Protein AF-A0A0F9CEH2-F1 (afdb_monomer)

Secondary structure (DSSP, 8-state):
-HHHHHTT-TT--S-HHHHHHHHHHHHHHHHHHHHHHHHHHHHHHHHH--S-TT-HHHHHHHHHHHSSHHHHHHHHHHTT-GGG-TT-SS-SSGGGS-HHHHHHHHHHHHHHHHHHHHHHH-HHHHHHHGGGG-

Radius of gyration: 18.02 Å; Cα contacts (8 Å, |Δi|>4): 128; chains: 1; bounding box: 49×32×48 Å

pLDDT: mean 85.01, std 12.92, range [51.97, 98.31]

Foldseek 3Di:
DVCVVQVPPPPRPDDPVVVVVLVCVLVVLQVLLVLLLVLLLVLLLVLPDDPDPVPPVVSVVSSCVLLPLQLLLVLLVVVVVLVVLSCNDVDPPCVPPDPVRSSVSSSSSSSSVSSVCCVPPNNVSSSVCSVSRD

Solvent-accessible surface area (backbone atoms only — not comparable to full-atom values): 7609 Å² total; per-residue (Å²): 109,70,57,77,70,41,72,80,44,96,77,56,91,68,55,76,67,55,44,52,52,60,65,43,46,44,60,53,41,52,53,27,15,55,50,8,47,59,50,48,57,50,38,46,47,62,72,70,57,65,97,58,91,84,38,65,73,59,49,53,55,52,42,54,53,46,74,26,43,73,43,28,26,51,51,18,59,77,68,58,46,66,87,68,52,71,73,70,51,94,56,88,56,67,88,78,55,54,70,69,56,55,36,46,50,25,20,41,54,45,22,19,52,48,19,48,41,34,75,77,61,30,65,73,54,44,48,73,50,52,76,80,61,110

Structure (mmCIF, N/CA/C/O backbone):
data_AF-A0A0F9CEH2-F1
#
_entry.id   AF-A0A0F9CEH2-F1
#
loop_
_atom_site.group_PDB
_atom_site.id
_atom_site.type_symbol
_atom_site.label_atom_id
_atom_site.label_alt_id
_atom_site.label_comp_id
_atom_site.label_asym_id
_atom_site.label_entity_id
_atom_site.label_seq_id
_atom_site.pdbx_PDB_ins_code
_atom_site.Cartn_x
_atom_site.Cartn_y
_atom_site.Cartn_z
_atom_site.occupancy
_atom_site.B_iso_or_equiv
_atom_site.auth_seq_id
_atom_site.auth_comp_id
_atom_site.auth_asym_id
_atom_site.auth_atom_id
_atom_site.pdbx_PDB_model_num
ATOM 1 N N . ASP A 1 1 ? 15.141 4.863 -23.557 1.00 63.69 1 ASP A N 1
ATOM 2 C CA . ASP A 1 1 ? 14.465 3.715 -24.178 1.00 63.69 1 ASP A CA 1
ATOM 3 C C . ASP A 1 1 ? 15.403 2.517 -24.123 1.00 63.69 1 ASP A C 1
ATOM 5 O O . ASP A 1 1 ? 16.513 2.608 -24.647 1.00 63.69 1 ASP A O 1
ATOM 9 N N . MET A 1 2 ? 15.011 1.475 -23.384 1.00 61.78 2 MET A N 1
ATOM 10 C CA . MET A 1 2 ? 15.854 0.308 -23.092 1.00 61.78 2 MET A CA 1
ATOM 11 C C . MET A 1 2 ? 16.265 -0.426 -24.369 1.00 61.78 2 MET A C 1
ATOM 13 O O . MET A 1 2 ? 17.420 -0.835 -24.474 1.00 61.78 2 MET A O 1
ATOM 17 N N . GLU A 1 3 ? 15.388 -0.483 -25.376 1.00 63.62 3 GLU A N 1
ATOM 18 C CA . GLU A 1 3 ? 15.707 -1.096 -26.666 1.00 63.62 3 GLU A CA 1
ATOM 19 C C . GLU A 1 3 ? 16.931 -0.416 -27.299 1.00 63.62 3 GLU A C 1
ATOM 21 O O . GLU A 1 3 ? 17.914 -1.075 -27.621 1.00 63.62 3 GLU A O 1
ATOM 26 N N . LYS A 1 4 ? 16.947 0.921 -27.376 1.00 67.12 4 LYS A N 1
ATOM 27 C CA . LYS A 1 4 ? 18.081 1.685 -27.932 1.00 67.12 4 LYS A CA 1
ATOM 28 C C . LYS A 1 4 ? 19.373 1.529 -27.127 1.00 67.12 4 LYS A C 1
ATOM 30 O O . LYS A 1 4 ? 20.454 1.625 -27.703 1.00 67.12 4 LYS A O 1
ATOM 35 N N . HIS A 1 5 ? 19.271 1.330 -25.812 1.00 66.31 5 HIS A N 1
ATOM 36 C CA . HIS A 1 5 ? 20.429 1.218 -24.924 1.00 66.31 5 HIS A CA 1
ATOM 37 C C . HIS A 1 5 ? 21.126 -0.146 -25.042 1.00 66.31 5 HIS A C 1
ATOM 39 O O . HIS A 1 5 ? 22.355 -0.215 -25.007 1.00 66.31 5 HIS A O 1
ATOM 45 N N . PHE A 1 6 ? 20.356 -1.222 -25.219 1.00 67.19 6 PHE A N 1
ATOM 46 C CA . PHE A 1 6 ? 20.886 -2.584 -25.221 1.00 67.19 6 PHE A CA 1
ATOM 47 C C . PHE A 1 6 ? 21.001 -3.225 -26.615 1.00 67.19 6 PHE A C 1
ATOM 49 O O . PHE A 1 6 ? 21.783 -4.164 -26.761 1.00 67.19 6 PHE A O 1
ATOM 56 N N . ASN A 1 7 ? 20.335 -2.697 -27.657 1.00 67.56 7 ASN A N 1
ATOM 57 C CA . ASN A 1 7 ? 20.371 -3.279 -29.014 1.00 67.56 7 ASN A CA 1
ATOM 58 C C . ASN A 1 7 ? 21.784 -3.434 -29.595 1.00 67.56 7 ASN A C 1
ATOM 60 O O . ASN A 1 7 ? 22.028 -4.305 -30.423 1.00 67.56 7 ASN A O 1
ATOM 64 N N . PHE A 1 8 ? 22.720 -2.578 -29.180 1.00 66.69 8 PHE A N 1
ATOM 65 C CA . PHE A 1 8 ? 24.089 -2.567 -29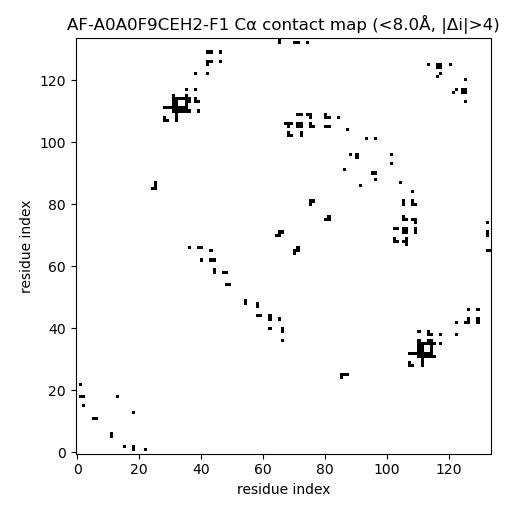.699 1.00 66.69 8 PHE A CA 1
ATOM 66 C C . PHE A 1 8 ? 25.077 -3.366 -28.839 1.00 66.69 8 PHE A C 1
ATOM 68 O O . PHE A 1 8 ? 26.264 -3.430 -29.167 1.00 66.69 8 PHE A O 1
ATOM 75 N N . GLN A 1 9 ? 24.626 -3.977 -27.738 1.00 72.94 9 GLN A N 1
ATOM 76 C CA . GLN A 1 9 ? 25.498 -4.783 -26.890 1.00 72.94 9 GLN A CA 1
ATOM 77 C C . GLN A 1 9 ? 25.645 -6.197 -27.453 1.00 72.94 9 GLN A C 1
ATOM 79 O O . GLN A 1 9 ? 24.673 -6.905 -27.697 1.00 72.94 9 GLN A O 1
ATOM 84 N N . LYS A 1 10 ? 26.897 -6.637 -27.610 1.00 70.12 10 LYS A N 1
ATOM 85 C CA . LYS A 1 10 ? 27.248 -7.949 -28.181 1.00 70.12 10 LYS A CA 1
ATOM 86 C C . LYS A 1 10 ? 26.699 -9.141 -27.374 1.00 70.12 10 LYS A C 1
ATOM 88 O O . LYS A 1 10 ? 26.556 -10.222 -27.930 1.00 70.12 10 LYS A O 1
ATOM 93 N N . ASN A 1 11 ? 26.372 -8.918 -26.098 1.00 74.25 11 ASN A N 1
ATOM 94 C CA . ASN A 1 11 ? 25.796 -9.894 -25.169 1.00 74.25 11 ASN A CA 1
ATOM 95 C C . ASN A 1 11 ? 24.371 -9.499 -24.748 1.00 74.25 11 ASN A C 1
ATOM 97 O O . ASN A 1 11 ? 24.026 -9.627 -23.577 1.00 74.25 11 ASN A O 1
ATOM 101 N N . ASN A 1 12 ? 23.574 -8.953 -25.670 1.00 74.69 12 ASN A N 1
ATOM 102 C CA . ASN A 1 12 ? 22.185 -8.615 -25.390 1.00 74.69 12 ASN A CA 1
ATOM 103 C C . ASN A 1 12 ? 21.411 -9.879 -24.932 1.00 74.69 12 ASN A C 1
ATOM 105 O O . ASN A 1 12 ? 21.297 -10.821 -25.721 1.00 74.69 12 ASN A O 1
ATOM 109 N N . PRO A 1 13 ? 20.900 -9.920 -23.683 1.00 75.88 13 PRO A N 1
ATOM 110 C CA . PRO A 1 13 ? 20.207 -11.090 -23.156 1.00 75.88 13 PRO A CA 1
ATOM 111 C C . PRO A 1 13 ? 18.727 -11.168 -23.564 1.00 75.88 13 PRO A C 1
ATOM 113 O O . PRO A 1 13 ? 18.110 -12.196 -23.305 1.00 75.88 13 PRO A O 1
ATOM 116 N N . PHE A 1 14 ? 18.163 -10.125 -24.186 1.00 75.12 14 PHE A N 1
ATOM 117 C CA . PHE A 1 14 ? 16.729 -10.006 -24.451 1.00 75.12 14 PHE A CA 1
ATOM 118 C C . PHE A 1 14 ? 16.399 -9.848 -25.941 1.00 75.12 14 PHE A C 1
ATOM 120 O O . PHE A 1 14 ? 17.128 -9.237 -26.728 1.00 75.12 14 PHE A O 1
ATOM 127 N N . LYS A 1 15 ? 15.238 -10.369 -26.331 1.00 80.94 15 LYS A N 1
ATOM 128 C CA . LYS A 1 15 ? 14.599 -10.146 -27.632 1.00 80.94 15 LYS A CA 1
ATOM 129 C C . LYS A 1 15 ? 13.853 -8.809 -27.643 1.00 80.94 15 LYS A C 1
ATOM 131 O O . LYS A 1 15 ? 13.459 -8.289 -26.606 1.00 80.94 15 LYS A O 1
ATOM 136 N N . VAL A 1 16 ? 13.583 -8.280 -28.839 1.00 75.19 16 VAL A N 1
ATOM 137 C CA . VAL A 1 16 ? 12.849 -7.011 -29.035 1.00 75.19 16 VAL A CA 1
ATOM 138 C C . VAL A 1 16 ? 11.494 -6.993 -28.312 1.00 75.19 16 VAL A C 1
ATOM 140 O O . VAL A 1 16 ? 11.136 -5.982 -27.716 1.00 75.19 16 VAL A O 1
ATOM 143 N N . ASP A 1 17 ? 10.748 -8.098 -28.318 1.00 75.00 17 ASP A N 1
ATOM 144 C CA . ASP A 1 17 ? 9.443 -8.144 -27.644 1.00 75.00 17 ASP A CA 1
ATOM 145 C C . ASP A 1 17 ? 9.563 -8.212 -26.112 1.00 75.00 17 ASP A C 1
ATOM 147 O O . ASP A 1 17 ? 8.742 -7.616 -25.420 1.00 75.00 17 ASP A O 1
ATOM 151 N N . GLU A 1 18 ? 10.631 -8.813 -25.578 1.00 74.56 18 GLU A N 1
ATOM 152 C CA . GLU A 1 18 ? 10.921 -8.824 -24.133 1.00 74.56 18 GLU A CA 1
ATOM 153 C C . GLU A 1 18 ? 11.272 -7.409 -23.630 1.00 74.56 18 GLU A C 1
ATOM 155 O O . GLU A 1 18 ? 10.936 -7.043 -22.506 1.00 74.56 18 GLU A O 1
ATOM 160 N N . TYR A 1 19 ? 11.862 -6.553 -24.478 1.00 70.56 19 TYR A N 1
ATOM 161 C CA . TYR A 1 19 ? 12.044 -5.131 -24.158 1.00 70.56 19 TYR A CA 1
ATOM 162 C C . TYR A 1 19 ? 10.734 -4.361 -24.073 1.00 70.56 19 TYR A C 1
ATOM 164 O O . TYR A 1 19 ? 10.610 -3.487 -23.218 1.00 70.56 19 TYR A O 1
ATOM 172 N N . LYS A 1 20 ? 9.771 -4.654 -24.954 1.00 69.94 20 LYS A N 1
ATOM 173 C CA . LYS A 1 20 ? 8.443 -4.028 -24.896 1.00 69.94 20 LYS A CA 1
ATOM 174 C C . LYS A 1 20 ? 7.707 -4.453 -23.635 1.00 69.94 20 LYS A C 1
ATOM 176 O O . LYS A 1 20 ? 7.122 -3.604 -22.975 1.00 69.94 20 LYS A O 1
ATOM 181 N N . GLU A 1 21 ? 7.785 -5.733 -23.286 1.00 69.31 21 GLU A N 1
ATOM 182 C CA . GLU A 1 21 ? 7.198 -6.270 -22.060 1.00 69.31 21 GLU A CA 1
ATOM 183 C C . GLU A 1 21 ? 7.803 -5.597 -20.819 1.00 69.31 21 GLU A C 1
ATOM 185 O O . GLU A 1 21 ? 7.074 -5.044 -19.996 1.00 69.31 21 GLU A O 1
ATOM 190 N N . LEU A 1 22 ? 9.135 -5.509 -20.747 1.00 68.62 22 LEU A N 1
ATOM 191 C CA . LEU A 1 22 ? 9.833 -4.814 -19.665 1.00 68.62 22 LEU A CA 1
ATOM 192 C C . LEU A 1 22 ? 9.551 -3.302 -19.652 1.00 68.62 22 LEU A C 1
ATOM 194 O O . LEU A 1 22 ? 9.505 -2.692 -18.593 1.00 68.62 22 LEU A O 1
ATOM 198 N 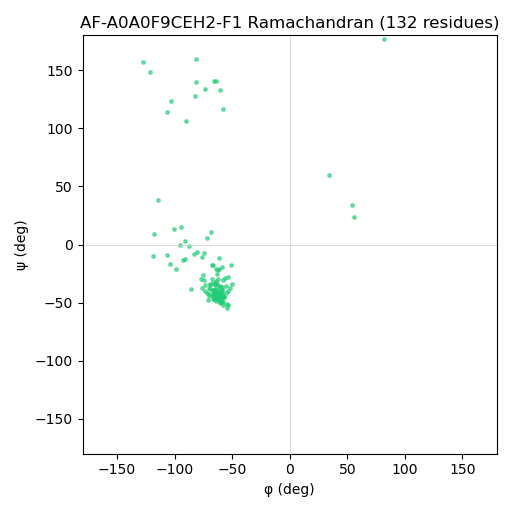N . ALA A 1 23 ? 9.352 -2.671 -20.809 1.00 67.19 23 ALA A N 1
ATOM 199 C CA . ALA A 1 23 ? 8.943 -1.269 -20.873 1.00 67.19 23 ALA A CA 1
ATOM 200 C C . ALA A 1 23 ? 7.500 -1.069 -20.378 1.00 67.19 23 ALA A C 1
ATOM 202 O O . ALA A 1 23 ? 7.208 -0.055 -19.751 1.00 67.19 23 ALA A O 1
ATOM 203 N N . SER A 1 24 ? 6.618 -2.045 -20.613 1.00 68.88 24 SER A N 1
ATOM 204 C CA . SER A 1 24 ? 5.225 -2.036 -20.150 1.00 68.88 24 SER A CA 1
ATOM 205 C C . SER A 1 24 ? 5.047 -2.459 -18.688 1.00 68.88 24 SER A C 1
ATOM 207 O O . SER A 1 24 ? 3.948 -2.352 -18.147 1.00 68.88 24 SER A O 1
ATOM 209 N N . SER A 1 25 ? 6.107 -2.911 -18.005 1.00 72.31 25 SER A N 1
ATOM 210 C CA . SER A 1 25 ? 6.014 -3.325 -16.598 1.00 72.31 25 SER A CA 1
ATOM 211 C C . SER A 1 25 ? 5.631 -2.170 -15.668 1.00 72.31 25 SER A C 1
ATOM 213 O O . SER A 1 25 ? 5.050 -2.402 -14.611 1.00 72.31 25 SER A O 1
ATOM 215 N N . GLY A 1 26 ? 5.933 -0.926 -16.063 1.00 74.19 26 GLY A N 1
ATOM 216 C CA . GLY A 1 26 ? 5.448 0.275 -15.381 1.00 74.19 26 GLY A CA 1
ATOM 217 C C . GLY A 1 26 ? 3.920 0.347 -15.378 1.00 74.19 26 GLY A C 1
ATOM 218 O O . GLY A 1 26 ? 3.327 0.454 -14.306 1.00 74.19 26 GLY A O 1
ATOM 219 N N . ASP A 1 27 ? 3.299 0.171 -16.547 1.00 78.94 27 ASP A N 1
ATOM 220 C CA . ASP A 1 27 ? 1.840 0.183 -16.711 1.00 78.94 27 ASP A CA 1
ATOM 221 C C . ASP A 1 27 ? 1.178 -0.964 -15.928 1.00 78.94 27 ASP A C 1
ATOM 223 O O . ASP A 1 27 ? 0.149 -0.777 -15.279 1.00 78.94 27 ASP A O 1
ATOM 227 N N . ALA A 1 28 ? 1.785 -2.156 -15.934 1.00 81.69 28 ALA A N 1
ATOM 228 C CA . ALA A 1 28 ? 1.296 -3.290 -15.149 1.00 81.69 28 ALA A CA 1
ATOM 229 C C . ALA A 1 28 ? 1.330 -3.000 -13.638 1.00 81.69 28 ALA A C 1
ATOM 231 O O . ALA A 1 28 ? 0.375 -3.309 -12.924 1.00 81.69 28 ALA A O 1
ATOM 232 N N . ALA A 1 29 ? 2.402 -2.369 -13.153 1.00 83.69 29 ALA A N 1
ATOM 233 C CA . ALA A 1 29 ? 2.509 -1.961 -11.759 1.00 83.69 29 ALA A CA 1
ATOM 234 C C . ALA A 1 29 ? 1.492 -0.864 -11.388 1.00 83.69 29 ALA A C 1
ATOM 236 O O . ALA A 1 29 ? 0.972 -0.900 -10.278 1.00 83.69 29 ALA A O 1
ATOM 237 N N . ASP A 1 30 ? 1.128 0.039 -12.306 1.00 89.81 30 ASP A N 1
ATOM 238 C CA . ASP A 1 30 ? 0.047 1.013 -12.076 1.00 89.81 30 ASP A CA 1
ATOM 239 C C . ASP A 1 30 ? -1.324 0.336 -11.950 1.00 89.81 30 ASP A C 1
ATOM 241 O O . ASP A 1 30 ? -2.120 0.697 -11.084 1.00 89.81 30 ASP A O 1
ATOM 245 N N . VAL A 1 31 ? -1.600 -0.683 -12.770 1.00 92.81 31 VAL A N 1
ATOM 246 C CA . VAL A 1 31 ? -2.838 -1.472 -12.657 1.00 92.81 31 VAL A CA 1
ATOM 247 C C . VAL A 1 31 ? -2.883 -2.233 -11.332 1.00 92.81 31 VAL A C 1
ATOM 249 O O . VAL A 1 31 ? -3.910 -2.224 -10.652 1.00 92.81 31 VAL A O 1
ATOM 252 N N . LEU A 1 32 ? -1.776 -2.870 -10.942 1.00 95.12 32 LEU A N 1
ATOM 253 C CA . LEU A 1 32 ? -1.671 -3.563 -9.657 1.00 95.12 32 LEU A CA 1
ATOM 254 C C . LEU A 1 32 ? -1.839 -2.597 -8.485 1.00 95.12 32 LEU A C 1
ATOM 256 O O . LEU A 1 32 ? -2.544 -2.927 -7.537 1.00 95.12 32 LEU A O 1
ATOM 260 N N . ALA A 1 33 ? -1.245 -1.406 -8.561 1.00 96.00 33 ALA A N 1
ATOM 261 C CA . ALA A 1 33 ? -1.391 -0.382 -7.539 1.00 96.00 33 ALA A CA 1
ATOM 262 C C . ALA A 1 33 ? -2.826 0.129 -7.435 1.00 96.00 33 ALA A C 1
ATOM 264 O O . ALA A 1 33 ? -3.341 0.252 -6.333 1.00 96.00 33 ALA A O 1
ATOM 265 N N . LEU A 1 34 ? -3.519 0.332 -8.557 1.00 97.25 34 LEU A N 1
ATOM 266 C CA . LEU A 1 34 ? -4.929 0.722 -8.545 1.00 97.25 34 LEU A CA 1
ATOM 267 C C . LEU A 1 34 ? -5.814 -0.327 -7.854 1.00 97.25 34 LEU A C 1
ATOM 269 O O . LEU A 1 34 ? -6.712 0.017 -7.086 1.00 97.25 34 LEU A O 1
ATOM 273 N N . ILE A 1 35 ? -5.571 -1.613 -8.125 1.00 97.94 35 ILE A N 1
ATOM 274 C CA . ILE A 1 35 ? -6.255 -2.708 -7.424 1.00 97.94 35 ILE A CA 1
ATOM 275 C C . ILE A 1 35 ? -5.891 -2.670 -5.937 1.00 97.94 35 ILE A C 1
ATOM 277 O O . ILE A 1 35 ? -6.780 -2.742 -5.091 1.00 97.94 35 ILE A O 1
ATOM 281 N N . GLY A 1 36 ? -4.597 -2.532 -5.648 1.00 98.12 36 GLY A N 1
ATOM 282 C CA . GLY A 1 36 ? -4.003 -2.444 -4.321 1.00 98.12 36 GLY A CA 1
ATOM 283 C C . GLY A 1 36 ? -4.609 -1.359 -3.444 1.00 98.12 36 GLY A C 1
ATOM 284 O O . GLY A 1 36 ? -5.047 -1.666 -2.342 1.00 98.12 36 GLY A O 1
ATOM 285 N N . ASP A 1 37 ? -4.693 -0.127 -3.939 1.00 98.06 37 ASP A N 1
ATOM 286 C CA . ASP A 1 37 ? -5.307 1.019 -3.262 1.00 98.06 37 ASP A CA 1
ATOM 287 C C . ASP A 1 37 ? -6.745 0.693 -2.834 1.00 98.06 37 ASP A C 1
ATOM 289 O O . ASP A 1 37 ? -7.087 0.754 -1.651 1.00 98.06 37 ASP A O 1
ATOM 293 N N . ALA A 1 3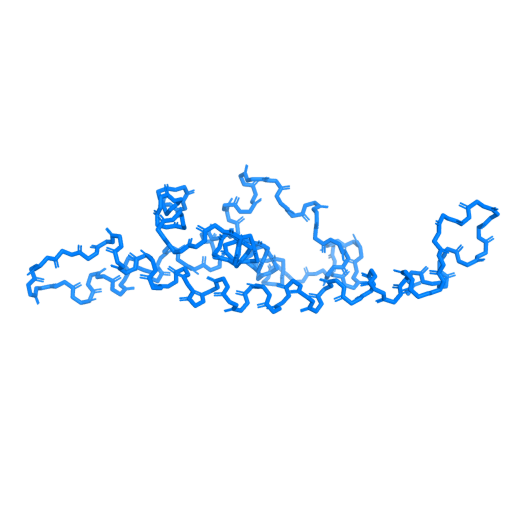8 ? -7.565 0.199 -3.768 1.00 98.25 38 ALA A N 1
ATOM 294 C CA . ALA A 1 38 ? -8.955 -0.149 -3.487 1.00 98.25 38 ALA A CA 1
ATOM 295 C C . ALA A 1 38 ? -9.097 -1.237 -2.403 1.00 98.25 38 ALA A C 1
ATOM 297 O O . ALA A 1 38 ? -9.955 -1.134 -1.517 1.00 98.25 38 ALA A O 1
ATOM 298 N N . VAL A 1 39 ? -8.271 -2.288 -2.453 1.00 97.81 39 VAL A N 1
ATOM 299 C CA . VAL A 1 39 ? -8.332 -3.377 -1.461 1.00 97.81 39 VAL A CA 1
ATOM 300 C C . VAL A 1 39 ? -7.698 -2.990 -0.127 1.00 97.81 39 VAL A C 1
ATOM 302 O O . VAL A 1 39 ? -8.154 -3.462 0.918 1.00 97.81 39 VAL A O 1
ATOM 305 N N . LEU A 1 40 ? -6.695 -2.111 -0.126 1.00 97.00 40 LEU A N 1
ATOM 306 C CA . LEU A 1 40 ? -6.071 -1.573 1.079 1.00 97.00 40 LEU A CA 1
ATOM 307 C C . LEU A 1 40 ? -7.065 -0.704 1.852 1.00 97.00 40 LEU A C 1
ATOM 309 O O . LEU A 1 40 ? -7.239 -0.873 3.058 1.00 97.00 40 LEU A O 1
ATOM 313 N N . ASP A 1 41 ? -7.804 0.153 1.151 1.00 95.94 41 ASP A N 1
ATOM 314 C CA . ASP A 1 41 ? -8.840 0.987 1.755 1.00 95.94 41 ASP A CA 1
ATOM 315 C C . ASP A 1 41 ? -9.929 0.129 2.424 1.00 95.94 41 ASP A C 1
ATOM 317 O O . ASP A 1 41 ? -10.314 0.372 3.575 1.00 95.94 41 ASP A O 1
ATOM 321 N N . LEU A 1 42 ? -10.394 -0.921 1.735 1.00 96.12 42 LEU A N 1
ATOM 322 C CA . LEU A 1 42 ? -11.404 -1.841 2.264 1.00 96.12 42 LEU A CA 1
ATOM 323 C C . LEU A 1 42 ? -10.883 -2.648 3.462 1.00 96.12 42 LEU A C 1
ATOM 325 O O . LEU A 1 42 ? -11.559 -2.751 4.487 1.00 96.12 42 LEU A O 1
ATOM 329 N N . SER A 1 43 ? -9.689 -3.220 3.355 1.00 95.56 43 SER A N 1
ATOM 330 C CA . SER A 1 43 ? -9.101 -4.068 4.398 1.00 95.56 43 SER A CA 1
ATOM 331 C C . SER A 1 43 ? -8.711 -3.297 5.652 1.00 95.56 43 SER A C 1
ATOM 333 O O . SER A 1 43 ? -8.899 -3.812 6.756 1.00 95.56 43 SER A O 1
ATOM 335 N N . VAL A 1 44 ? -8.246 -2.051 5.528 1.00 94.00 44 VAL A N 1
ATOM 336 C CA . VAL A 1 44 ? -8.011 -1.172 6.679 1.00 94.00 44 VAL A CA 1
ATOM 337 C C . VAL A 1 44 ? -9.329 -0.870 7.387 1.00 94.00 44 VAL A C 1
ATOM 339 O O . VAL A 1 44 ? -9.404 -0.965 8.614 1.00 94.00 44 VAL A O 1
ATOM 342 N N . VAL A 1 45 ? -10.390 -0.561 6.635 1.00 92.44 45 VAL A N 1
ATOM 343 C CA . VAL A 1 45 ? -11.731 -0.359 7.202 1.00 92.44 45 VAL A CA 1
ATOM 344 C C . VAL A 1 45 ? -12.209 -1.620 7.916 1.00 92.44 45 VAL A C 1
ATOM 346 O O . VAL A 1 45 ? -12.631 -1.521 9.063 1.00 92.44 45 VAL A O 1
ATOM 349 N N . GLN A 1 46 ? -12.091 -2.794 7.297 1.00 91.56 46 GLN A N 1
ATOM 350 C CA . GLN A 1 46 ? -12.535 -4.061 7.881 1.00 91.56 46 GLN A CA 1
ATOM 351 C C . GLN A 1 46 ? -11.729 -4.465 9.123 1.00 91.56 46 GLN A C 1
ATOM 353 O O . GLN A 1 46 ? -12.307 -4.945 10.093 1.00 91.56 46 GLN A O 1
ATOM 358 N N . THR A 1 47 ? -10.416 -4.232 9.119 1.00 91.50 47 THR A N 1
ATOM 359 C CA . THR A 1 47 ? -9.523 -4.539 10.248 1.00 91.50 47 THR A CA 1
ATOM 360 C C . THR A 1 47 ? -9.772 -3.625 11.446 1.00 91.50 47 THR A C 1
ATOM 362 O O . THR A 1 47 ? -9.686 -4.057 12.593 1.00 91.50 47 THR A O 1
ATOM 365 N N . LEU A 1 48 ? -10.049 -2.343 11.197 1.00 87.38 48 LEU A N 1
ATOM 366 C CA . LEU A 1 48 ? -10.223 -1.342 12.252 1.00 87.38 48 LEU A CA 1
ATOM 367 C C . LEU A 1 48 ? -11.678 -1.154 12.689 1.00 87.38 48 LEU A C 1
ATOM 369 O O . LEU A 1 48 ? -11.922 -0.471 13.691 1.00 87.38 48 LEU A O 1
ATOM 373 N N . TRP A 1 49 ? -12.631 -1.683 11.921 1.00 85.56 49 TRP A N 1
ATOM 374 C CA . TRP A 1 49 ? -14.051 -1.610 12.225 1.00 85.56 49 TRP A CA 1
ATOM 375 C C . TRP A 1 49 ? -14.352 -2.301 13.557 1.00 85.56 49 TRP A C 1
ATOM 377 O O . TRP A 1 49 ? -13.937 -3.429 13.813 1.00 85.56 49 TRP A O 1
ATOM 387 N N . ASP A 1 50 ? -15.134 -1.620 14.389 1.00 79.38 50 ASP A N 1
ATOM 388 C CA . ASP A 1 50 ? -15.773 -2.201 15.561 1.00 79.38 50 ASP A CA 1
ATOM 389 C C . ASP A 1 50 ? -17.279 -1.897 15.499 1.00 79.38 50 ASP A C 1
ATOM 391 O O . ASP A 1 50 ? -17.710 -0.961 14.825 1.00 79.38 50 ASP A O 1
ATOM 395 N N . SER A 1 51 ? -18.102 -2.701 16.175 1.00 73.12 51 SER A N 1
ATOM 396 C CA . SER A 1 51 ? -19.566 -2.601 16.096 1.00 73.12 51 SER A CA 1
ATOM 397 C C . SER A 1 51 ? -20.164 -1.376 16.808 1.00 73.12 51 SER A C 1
ATOM 399 O O . SER A 1 51 ? -21.386 -1.292 16.942 1.00 73.12 51 SER A O 1
ATOM 401 N N . SER A 1 52 ? -19.353 -0.448 17.328 1.00 72.12 52 SER A N 1
ATOM 402 C CA . SER A 1 52 ? -19.861 0.737 18.021 1.00 72.12 52 SER A CA 1
ATOM 403 C C . SER A 1 52 ? -20.277 1.833 17.033 1.00 72.12 52 SER A C 1
ATOM 405 O O . SER A 1 52 ? -19.614 2.081 16.034 1.00 72.12 52 SER A O 1
ATOM 407 N N . LEU A 1 53 ? -21.393 2.517 17.307 1.00 55.78 53 LEU A N 1
ATOM 408 C CA . LEU A 1 53 ? -22.035 3.483 16.394 1.00 55.78 53 LEU A CA 1
ATOM 409 C C . LEU A 1 53 ? -21.310 4.844 16.276 1.00 55.78 53 LEU A C 1
ATOM 411 O O . LEU A 1 53 ? -21.677 5.670 15.444 1.00 55.78 53 LEU A O 1
ATOM 415 N N . THR A 1 54 ? -20.286 5.108 17.092 1.00 61.34 54 THR A N 1
ATOM 416 C CA . THR A 1 54 ? -19.551 6.392 17.158 1.00 61.34 54 THR A CA 1
ATOM 417 C C . THR A 1 54 ? -18.285 6.426 16.287 1.00 61.34 54 THR A C 1
ATOM 419 O O . THR A 1 54 ? -17.430 7.301 16.435 1.00 61.34 54 THR A O 1
ATOM 422 N N . THR A 1 55 ? -18.140 5.482 15.361 1.00 65.69 55 THR A N 1
ATOM 423 C CA . THR A 1 55 ? -16.854 5.105 14.755 1.00 65.69 55 THR A CA 1
ATOM 424 C C . THR A 1 55 ? -16.548 5.705 13.399 1.00 65.69 55 THR A C 1
ATOM 426 O O . THR A 1 55 ? -15.367 5.771 13.076 1.00 65.69 55 THR A O 1
ATOM 429 N N . VAL A 1 56 ? -17.525 6.174 12.615 1.00 82.88 56 VAL A N 1
ATOM 430 C CA . VAL A 1 56 ? -17.275 6.524 11.201 1.00 82.88 56 VAL A CA 1
ATOM 431 C C . VAL A 1 56 ? -16.187 7.590 11.055 1.00 82.88 56 VAL A C 1
ATOM 433 O O . VAL A 1 56 ? -15.197 7.359 10.373 1.00 82.88 56 VAL A O 1
ATOM 436 N N . GLY A 1 57 ? -16.289 8.725 11.757 1.00 85.06 57 GLY A N 1
ATOM 437 C CA . GLY A 1 57 ? -15.275 9.786 11.664 1.00 85.06 57 GLY A CA 1
ATOM 438 C C . GLY A 1 57 ? -13.887 9.346 12.149 1.00 85.06 57 GLY A C 1
ATOM 439 O O . GLY A 1 57 ? -12.870 9.690 11.543 1.00 85.06 57 GLY A O 1
ATOM 440 N N . ARG A 1 58 ? -13.833 8.533 13.214 1.00 85.38 58 ARG A N 1
ATOM 441 C CA . ARG A 1 58 ? -12.579 7.965 13.736 1.00 85.38 58 ARG A CA 1
ATOM 442 C C . ARG A 1 58 ? -11.967 6.977 12.742 1.00 85.38 58 ARG A C 1
ATOM 444 O O . ARG A 1 58 ? -10.757 7.003 12.542 1.00 85.38 58 ARG A O 1
ATOM 451 N N . LEU A 1 59 ? -12.794 6.132 12.138 1.00 88.00 59 LEU A N 1
ATOM 452 C CA . LEU A 1 59 ? -12.407 5.115 11.170 1.00 88.00 59 LEU A CA 1
ATOM 453 C C . LEU A 1 59 ? -11.895 5.760 9.885 1.00 88.00 59 LEU A C 1
ATOM 455 O O . LEU A 1 59 ? -10.795 5.434 9.460 1.00 88.00 59 LEU A O 1
ATOM 459 N N . THR A 1 60 ? -12.604 6.760 9.355 1.00 89.94 60 THR A N 1
ATOM 460 C CA . THR A 1 60 ? -12.151 7.556 8.207 1.00 89.94 60 THR A CA 1
ATOM 461 C C . THR A 1 60 ? -10.800 8.205 8.483 1.00 89.94 60 THR A C 1
ATOM 463 O O . THR A 1 60 ? -9.907 8.129 7.645 1.00 89.94 60 THR A O 1
ATOM 466 N N . LYS A 1 61 ? -10.609 8.807 9.668 1.00 91.56 61 LYS A N 1
ATOM 467 C CA . LYS A 1 61 ? -9.332 9.442 10.025 1.00 91.56 61 LYS A CA 1
ATOM 468 C C . LYS A 1 61 ? -8.193 8.429 10.149 1.00 91.56 61 LYS A C 1
ATOM 470 O O . LYS A 1 61 ? -7.099 8.703 9.670 1.00 91.56 61 LYS A O 1
ATOM 475 N N . LYS A 1 62 ? -8.433 7.280 10.790 1.00 89.62 62 LYS A N 1
ATOM 476 C CA . LYS A 1 62 ? -7.422 6.219 10.910 1.00 89.62 62 LYS A CA 1
ATOM 477 C C . LYS A 1 62 ? -7.061 5.645 9.543 1.00 89.62 62 LYS A C 1
ATOM 479 O O . LYS A 1 62 ? -5.882 5.590 9.225 1.00 89.62 62 LYS A O 1
ATOM 484 N N . ARG A 1 63 ? -8.065 5.302 8.730 1.00 93.69 63 ARG A N 1
ATOM 485 C CA . ARG A 1 63 ? -7.875 4.811 7.362 1.00 93.69 63 ARG A CA 1
ATOM 486 C C . ARG A 1 63 ? -7.035 5.785 6.548 1.00 93.69 63 ARG A C 1
ATOM 488 O O . ARG A 1 63 ? -5.978 5.402 6.074 1.00 93.69 63 ARG A O 1
ATOM 495 N N . ALA A 1 64 ? -7.447 7.054 6.496 1.00 94.69 64 ALA A N 1
ATOM 496 C CA . ALA A 1 64 ? -6.736 8.097 5.762 1.00 94.69 64 ALA A CA 1
ATOM 497 C C . ALA A 1 64 ? -5.282 8.280 6.220 1.00 94.69 64 ALA A C 1
ATOM 499 O O . ALA A 1 64 ? -4.449 8.652 5.409 1.00 94.69 64 ALA A O 1
ATOM 500 N N . GLY A 1 65 ? -4.969 8.035 7.497 1.00 95.00 65 GLY A N 1
ATOM 501 C CA . GLY A 1 65 ? -3.591 8.065 7.987 1.00 95.00 65 GLY A CA 1
ATOM 502 C C . GLY A 1 65 ? -2.752 6.881 7.503 1.00 95.00 65 GLY A C 1
ATOM 503 O O . GLY A 1 65 ? -1.605 7.077 7.121 1.00 95.00 65 GLY A O 1
ATOM 504 N N . LEU A 1 66 ? -3.325 5.674 7.494 1.00 94.31 66 LEU A N 1
ATOM 505 C CA . LEU A 1 66 ? -2.614 4.450 7.111 1.00 94.31 66 LEU A CA 1
ATOM 506 C C . LEU A 1 66 ? -2.364 4.352 5.605 1.00 94.31 66 LEU A C 1
ATOM 508 O O . LEU A 1 66 ? -1.278 3.950 5.197 1.00 94.31 66 LEU A O 1
ATOM 512 N N . VAL A 1 67 ? -3.339 4.752 4.788 1.00 95.62 67 VAL A N 1
ATOM 513 C CA . VAL A 1 67 ? -3.237 4.695 3.318 1.00 95.62 67 VAL A CA 1
ATOM 514 C C . VAL A 1 67 ? -2.667 5.980 2.709 1.00 95.62 67 VAL A C 1
ATOM 516 O O . VAL A 1 67 ? -2.590 6.119 1.496 1.00 95.62 67 VAL A O 1
ATOM 519 N N . ALA A 1 68 ? -2.275 6.963 3.526 1.00 95.88 68 ALA A N 1
ATOM 520 C CA . ALA A 1 68 ? -1.648 8.173 3.007 1.00 95.88 68 ALA A CA 1
ATOM 521 C C . ALA A 1 68 ? -0.289 7.856 2.373 1.00 95.88 68 ALA A C 1
ATOM 523 O O . ALA A 1 68 ? 0.522 7.144 2.968 1.00 95.88 68 ALA A O 1
ATOM 524 N N . ASN A 1 69 ? 0.015 8.508 1.247 1.00 94.12 69 ASN A N 1
ATOM 525 C CA . ASN A 1 69 ? 1.315 8.401 0.572 1.00 94.12 69 ASN A CA 1
ATOM 526 C C . ASN A 1 69 ? 2.506 8.624 1.514 1.00 94.12 69 ASN A C 1
ATOM 528 O O . ASN A 1 69 ? 3.532 7.983 1.340 1.00 94.12 69 ASN A O 1
ATOM 532 N N . ASP A 1 70 ? 2.379 9.497 2.520 1.00 96.12 70 ASP A N 1
ATOM 533 C CA . ASP A 1 70 ? 3.429 9.709 3.525 1.00 96.12 70 ASP A CA 1
ATOM 534 C C . ASP A 1 70 ? 3.716 8.442 4.346 1.00 96.12 70 ASP A C 1
ATOM 536 O O . ASP A 1 70 ? 4.878 8.098 4.568 1.00 96.12 70 ASP A O 1
ATOM 540 N N . ASN A 1 71 ? 2.670 7.727 4.771 1.00 97.38 71 ASN A N 1
ATOM 541 C CA . ASN A 1 71 ? 2.819 6.476 5.508 1.00 97.38 71 ASN A CA 1
ATOM 542 C C . ASN A 1 71 ? 3.330 5.363 4.589 1.00 97.38 71 ASN A C 1
ATOM 544 O O . ASN A 1 71 ? 4.313 4.702 4.910 1.00 97.38 71 ASN A O 1
ATOM 548 N N . LEU A 1 72 ? 2.730 5.204 3.407 1.00 97.56 72 LEU A N 1
ATOM 549 C CA . LEU A 1 72 ? 3.140 4.169 2.457 1.00 97.56 72 LEU A CA 1
ATOM 550 C C . LEU A 1 72 ? 4.571 4.382 1.950 1.00 97.56 72 LEU A C 1
ATOM 552 O O . LEU A 1 72 ? 5.310 3.419 1.780 1.00 97.56 72 LEU A O 1
ATOM 556 N N . ALA A 1 73 ? 5.020 5.628 1.792 1.00 96.31 73 ALA A N 1
ATOM 557 C CA . ALA A 1 73 ? 6.404 5.912 1.439 1.00 96.31 73 ALA A CA 1
ATOM 558 C C . ALA A 1 73 ? 7.392 5.491 2.531 1.00 96.31 73 ALA A C 1
ATOM 560 O O . ALA A 1 73 ? 8.460 4.966 2.220 1.00 96.31 73 ALA A O 1
ATOM 561 N N . LYS A 1 74 ? 7.025 5.674 3.804 1.00 97.19 74 LYS A N 1
ATOM 562 C CA . LYS A 1 74 ? 7.811 5.171 4.933 1.00 97.19 74 LYS A CA 1
ATOM 563 C C . LYS A 1 74 ? 7.887 3.639 4.902 1.00 97.19 74 LYS A C 1
ATOM 565 O O . LYS A 1 74 ? 8.979 3.096 5.022 1.00 97.19 74 LYS A O 1
ATOM 570 N N . ILE A 1 75 ? 6.764 2.956 4.676 1.00 97.75 75 ILE A N 1
ATOM 571 C CA . ILE A 1 75 ? 6.729 1.489 4.543 1.00 97.75 75 ILE A CA 1
ATOM 572 C C . ILE A 1 75 ? 7.584 1.013 3.361 1.00 97.75 75 ILE A C 1
ATOM 574 O O . ILE A 1 75 ? 8.354 0.065 3.492 1.00 97.75 75 ILE A O 1
ATOM 578 N N . CYS A 1 76 ? 7.507 1.696 2.218 1.00 96.12 76 CYS A N 1
ATOM 579 C CA . CYS A 1 76 ? 8.340 1.412 1.051 1.00 96.12 76 CYS A CA 1
ATOM 580 C C . CYS A 1 76 ? 9.837 1.451 1.394 1.00 96.12 76 CYS A C 1
ATOM 582 O O . CYS A 1 76 ? 10.595 0.600 0.922 1.00 96.12 76 CYS A O 1
ATOM 584 N N . ASP A 1 77 ? 10.261 2.426 2.201 1.00 95.06 77 ASP A N 1
ATOM 585 C CA . ASP A 1 77 ? 11.648 2.557 2.651 1.00 95.06 77 ASP A CA 1
ATOM 586 C C . ASP A 1 77 ? 12.029 1.455 3.644 1.00 95.06 77 ASP A C 1
ATOM 588 O O . ASP A 1 77 ? 13.088 0.847 3.507 1.00 95.06 77 ASP A O 1
ATOM 592 N N . GLU A 1 78 ? 11.152 1.130 4.596 1.00 96.50 78 GLU A N 1
ATOM 593 C CA . GLU A 1 78 ? 11.364 0.030 5.549 1.00 96.50 78 GLU A CA 1
ATOM 594 C C . GLU A 1 78 ? 11.507 -1.329 4.847 1.00 96.50 78 GLU A C 1
ATOM 596 O O . GLU A 1 78 ? 12.320 -2.164 5.250 1.00 96.50 78 GLU A O 1
ATOM 601 N N . TRP A 1 79 ? 10.754 -1.545 3.769 1.00 95.38 79 TRP A N 1
ATOM 602 C CA . TRP A 1 79 ? 10.809 -2.763 2.959 1.00 95.38 79 TRP A CA 1
ATOM 603 C C . TRP A 1 79 ? 11.869 -2.714 1.851 1.00 95.38 79 TRP A C 1
ATOM 605 O O . TRP A 1 79 ? 12.054 -3.701 1.141 1.00 95.38 79 TRP A O 1
ATOM 615 N N . ASN A 1 80 ? 12.592 -1.597 1.709 1.00 93.56 80 ASN A N 1
ATOM 616 C CA . ASN A 1 80 ? 13.583 -1.356 0.655 1.00 93.56 80 ASN A CA 1
ATOM 617 C C . ASN A 1 80 ? 13.033 -1.564 -0.772 1.00 93.56 80 ASN A C 1
ATOM 619 O O . ASN A 1 80 ? 13.758 -1.997 -1.666 1.00 93.56 80 ASN A O 1
ATOM 623 N N . LEU A 1 81 ? 11.753 -1.256 -1.010 1.00 90.31 81 LEU A N 1
ATOM 624 C CA . LEU A 1 81 ? 11.106 -1.499 -2.306 1.00 90.31 81 LEU A CA 1
ATOM 625 C C . LEU A 1 81 ? 11.516 -0.503 -3.390 1.00 90.31 81 LEU A C 1
ATOM 627 O O . LEU A 1 81 ? 11.467 -0.821 -4.576 1.00 90.31 81 LEU A O 1
ATOM 631 N N . TYR A 1 82 ? 11.923 0.703 -2.999 1.00 88.69 82 TYR A N 1
ATOM 632 C CA . TYR A 1 82 ? 12.151 1.793 -3.945 1.00 88.69 82 TYR A CA 1
ATOM 633 C C . TYR A 1 82 ? 13.272 1.492 -4.954 1.00 88.69 82 TYR A C 1
ATOM 635 O O . TYR A 1 82 ? 13.208 1.927 -6.106 1.00 88.69 82 TYR A O 1
ATOM 643 N N . GLU A 1 83 ? 14.259 0.683 -4.569 1.00 83.25 83 GLU A N 1
ATOM 644 C CA . GLU A 1 83 ? 15.341 0.226 -5.453 1.00 83.25 83 GLU A CA 1
ATOM 645 C C . GLU A 1 83 ? 14.849 -0.712 -6.573 1.00 83.25 83 GLU A C 1
ATOM 647 O O . GLU A 1 83 ? 15.514 -0.866 -7.595 1.00 83.25 83 GLU A O 1
ATOM 652 N N . PHE A 1 84 ? 13.654 -1.294 -6.430 1.00 82.88 84 PHE A N 1
ATOM 653 C CA . PHE A 1 84 ? 13.069 -2.252 -7.373 1.00 82.88 84 PHE A CA 1
ATOM 654 C C . PHE A 1 84 ? 12.023 -1.636 -8.313 1.00 82.88 84 PHE A C 1
ATOM 656 O O . PHE A 1 84 ? 11.319 -2.356 -9.014 1.00 82.88 84 PHE A O 1
ATOM 663 N N . ARG A 1 85 ? 11.934 -0.304 -8.391 1.00 79.50 85 ARG A N 1
ATOM 664 C CA . ARG A 1 85 ? 10.905 0.441 -9.148 1.00 79.50 85 ARG A CA 1
ATOM 665 C C . ARG A 1 85 ? 10.958 0.339 -10.684 1.00 79.50 85 ARG A C 1
ATOM 667 O O . ARG A 1 85 ? 10.315 1.136 -11.355 1.00 79.50 85 ARG A O 1
ATOM 674 N N . LEU A 1 86 ? 11.767 -0.562 -11.250 1.00 72.88 86 LEU A N 1
ATOM 675 C CA . LEU A 1 86 ? 11.900 -0.849 -12.694 1.00 72.88 86 LEU A CA 1
ATOM 676 C C . LEU A 1 86 ? 11.735 0.376 -13.625 1.00 72.88 86 LEU A C 1
ATOM 678 O O . LEU A 1 86 ? 10.863 0.402 -14.487 1.00 72.88 86 LEU A O 1
ATOM 682 N N . ASN A 1 87 ? 12.579 1.404 -13.467 1.00 66.69 87 ASN A N 1
ATOM 683 C CA . ASN A 1 87 ? 12.595 2.605 -14.323 1.00 66.69 87 ASN A CA 1
ATOM 684 C C . ASN A 1 87 ? 11.259 3.376 -14.435 1.00 66.69 87 ASN A C 1
ATOM 686 O O . ASN A 1 87 ? 11.078 4.144 -15.378 1.00 66.69 87 ASN A O 1
ATOM 690 N N . ARG A 1 88 ? 10.354 3.258 -13.454 1.00 68.62 88 ARG A N 1
ATOM 691 C CA . ARG A 1 88 ? 9.110 4.054 -13.376 1.00 68.62 88 ARG A CA 1
ATOM 692 C C . ARG A 1 88 ? 9.347 5.569 -13.262 1.00 68.62 88 ARG A C 1
ATOM 694 O O . ARG A 1 88 ? 8.445 6.373 -13.483 1.00 68.62 88 ARG A O 1
ATOM 701 N N . LEU A 1 89 ? 10.591 5.979 -13.005 1.00 65.31 89 LEU A N 1
ATOM 702 C CA . LEU A 1 89 ? 11.049 7.356 -13.166 1.00 65.31 89 LEU A CA 1
ATOM 703 C C . LEU A 1 89 ? 11.873 7.500 -14.452 1.00 65.31 89 LEU A C 1
ATOM 705 O O . LEU A 1 89 ? 12.903 6.851 -14.622 1.00 65.31 89 LEU A O 1
ATOM 709 N N . ASN A 1 90 ? 11.441 8.417 -15.323 1.00 56.94 90 ASN A N 1
ATOM 710 C CA . ASN A 1 90 ? 12.108 8.734 -16.594 1.00 56.94 90 ASN A CA 1
ATOM 711 C C . ASN A 1 90 ? 13.539 9.285 -16.428 1.00 56.94 90 ASN A C 1
ATOM 713 O O . ASN A 1 90 ? 14.324 9.219 -17.375 1.00 56.94 90 ASN A O 1
ATOM 717 N N . ASP A 1 91 ? 13.875 9.841 -15.257 1.00 57.84 91 ASP A N 1
ATOM 718 C CA . ASP A 1 91 ? 15.239 10.248 -14.914 1.00 57.84 91 ASP A CA 1
ATOM 719 C C . ASP A 1 91 ? 15.827 9.254 -13.895 1.00 57.84 91 ASP A C 1
ATOM 721 O O . ASP A 1 91 ? 15.343 9.189 -12.760 1.00 57.84 91 ASP A O 1
ATOM 725 N N . PRO A 1 92 ? 16.863 8.480 -14.269 1.00 51.97 92 PRO A N 1
ATOM 726 C CA . PRO A 1 92 ? 17.536 7.562 -13.354 1.00 51.97 92 PRO A CA 1
ATOM 727 C C . PRO A 1 92 ? 18.282 8.297 -12.231 1.00 51.97 92 PRO A C 1
ATOM 729 O O . PRO A 1 92 ? 18.605 7.694 -11.210 1.00 51.97 92 PRO A O 1
ATOM 732 N N . SER A 1 93 ? 18.548 9.598 -12.385 1.00 55.44 93 SER A N 1
ATOM 733 C CA . SER A 1 93 ? 19.025 10.441 -11.300 1.00 55.44 93 SER A CA 1
ATOM 734 C C . SER A 1 93 ? 17.831 11.060 -10.570 1.00 55.44 93 SER A C 1
ATOM 736 O O . SER A 1 93 ? 17.199 12.014 -11.016 1.00 55.44 93 SER A O 1
ATOM 738 N N . GLU A 1 94 ? 17.555 10.559 -9.369 1.00 61.91 94 GLU A N 1
ATOM 739 C CA . GLU A 1 94 ? 16.562 11.121 -8.434 1.00 61.91 94 GLU A CA 1
ATOM 740 C C . GLU A 1 94 ? 16.734 12.632 -8.194 1.00 61.91 94 GLU A C 1
ATOM 742 O O . GLU A 1 94 ? 15.807 13.312 -7.764 1.00 61.91 94 GLU A O 1
ATOM 747 N N . LYS A 1 95 ? 17.911 13.172 -8.533 1.00 59.19 95 LYS A N 1
ATOM 748 C CA . LYS A 1 95 ? 18.317 14.574 -8.406 1.00 59.19 95 LYS A CA 1
ATOM 749 C C . LYS A 1 95 ? 17.368 15.578 -9.065 1.00 59.19 95 LYS A C 1
ATOM 751 O O . LYS A 1 95 ? 17.307 16.708 -8.590 1.00 59.19 95 LYS A O 1
ATOM 756 N N . ASN A 1 96 ? 16.642 15.194 -10.117 1.00 67.88 96 ASN A N 1
ATOM 757 C CA . ASN A 1 96 ? 15.707 16.092 -10.810 1.00 67.88 96 ASN A CA 1
ATOM 758 C C . ASN A 1 96 ? 14.229 15.776 -10.532 1.00 67.88 96 ASN A C 1
ATOM 760 O O . ASN A 1 96 ? 13.349 16.555 -10.912 1.00 67.88 96 ASN A O 1
ATOM 764 N N . ALA A 1 97 ? 13.932 14.651 -9.876 1.00 78.19 97 ALA A N 1
ATOM 765 C CA . ALA A 1 97 ? 12.565 14.293 -9.537 1.00 78.19 97 ALA A CA 1
ATOM 766 C C . ALA A 1 97 ? 12.068 15.171 -8.382 1.00 78.19 97 ALA A C 1
ATOM 768 O O . ALA A 1 97 ? 12.746 15.375 -7.374 1.00 78.19 97 ALA A O 1
ATOM 769 N N . LYS A 1 98 ? 10.850 15.706 -8.511 1.00 86.62 98 LYS A N 1
ATOM 770 C CA . LYS A 1 98 ? 10.235 16.469 -7.420 1.00 86.62 98 LYS A CA 1
ATOM 771 C C . LYS A 1 98 ? 10.015 15.529 -6.225 1.00 86.62 98 LYS A C 1
ATOM 773 O O . LYS A 1 98 ? 9.522 14.422 -6.444 1.00 86.62 98 LYS A O 1
ATOM 778 N N . PRO A 1 99 ? 10.240 15.968 -4.973 1.00 88.06 99 PRO A N 1
ATOM 779 C CA . PRO A 1 99 ? 10.014 15.129 -3.791 1.00 88.06 99 PRO A CA 1
ATOM 780 C C . PRO A 1 99 ? 8.619 14.491 -3.748 1.00 88.06 99 PRO A C 1
ATOM 782 O O . PRO A 1 99 ? 8.478 13.324 -3.407 1.00 88.06 99 PRO A O 1
ATOM 785 N N . LYS A 1 100 ? 7.588 15.225 -4.191 1.00 88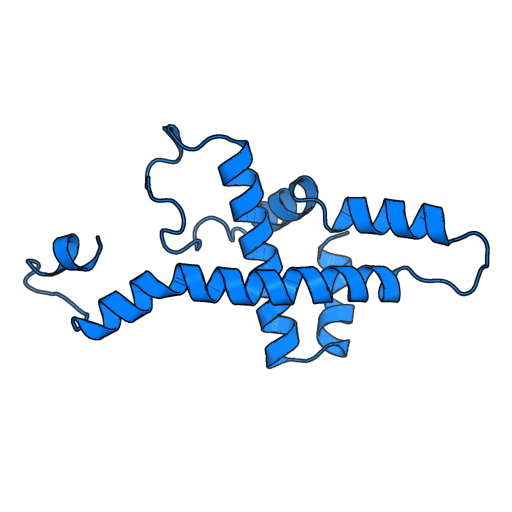.69 100 LYS A N 1
ATOM 786 C CA . LYS A 1 100 ? 6.211 14.717 -4.290 1.00 88.69 100 LYS A CA 1
ATOM 787 C C . LYS A 1 100 ? 6.060 13.552 -5.279 1.00 88.69 100 LYS A C 1
ATOM 789 O O . LYS A 1 100 ? 5.230 12.681 -5.056 1.00 88.69 100 LYS A O 1
ATOM 794 N N . THR A 1 101 ? 6.832 13.543 -6.364 1.00 88.56 101 THR A N 1
ATOM 795 C CA . THR A 1 101 ? 6.830 12.450 -7.348 1.00 88.56 101 THR A CA 1
ATOM 796 C C . THR A 1 101 ? 7.457 11.197 -6.754 1.00 88.56 101 THR A C 1
ATOM 798 O O . THR A 1 101 ? 6.875 10.130 -6.868 1.00 88.56 101 THR A O 1
ATOM 801 N N . ILE A 1 102 ? 8.591 11.341 -6.061 1.00 89.50 102 ILE A N 1
ATOM 802 C CA . ILE A 1 102 ? 9.243 10.229 -5.353 1.00 89.50 102 ILE A CA 1
ATOM 803 C C . ILE A 1 102 ? 8.302 9.652 -4.292 1.00 89.50 102 ILE A C 1
ATOM 805 O O . ILE A 1 102 ? 8.130 8.443 -4.209 1.00 89.50 102 ILE A O 1
ATOM 809 N N . LEU A 1 103 ? 7.659 10.522 -3.511 1.00 92.88 103 LEU A N 1
ATOM 810 C CA . LEU A 1 103 ? 6.703 10.124 -2.483 1.00 92.88 103 LEU A CA 1
ATOM 811 C C . LEU A 1 103 ? 5.532 9.318 -3.062 1.00 92.88 103 LEU A C 1
ATOM 813 O O . LEU A 1 103 ? 5.192 8.265 -2.536 1.00 92.88 103 LEU A O 1
ATOM 817 N N . HIS A 1 104 ? 4.931 9.814 -4.146 1.00 91.44 104 HIS A N 1
ATOM 818 C CA . HIS A 1 104 ? 3.849 9.117 -4.837 1.00 91.44 104 HIS A CA 1
ATOM 819 C C . HIS A 1 104 ? 4.305 7.745 -5.332 1.00 91.44 104 HIS A C 1
ATOM 821 O O . HIS A 1 104 ? 3.646 6.753 -5.066 1.00 91.44 104 HIS A O 1
ATOM 827 N N . GLU A 1 105 ? 5.455 7.690 -6.000 1.00 90.88 105 GLU A N 1
ATOM 828 C CA . GLU A 1 105 ? 6.006 6.459 -6.559 1.00 90.88 105 GLU A CA 1
ATOM 829 C C . GLU A 1 105 ? 6.246 5.388 -5.487 1.00 90.88 105 GLU A C 1
ATOM 831 O O . GLU A 1 105 ? 5.886 4.231 -5.674 1.00 90.88 105 GLU A O 1
ATOM 836 N N . LYS A 1 106 ? 6.778 5.775 -4.323 1.00 93.62 106 LYS A N 1
ATOM 837 C CA . LYS A 1 106 ? 6.927 4.857 -3.187 1.00 93.62 106 LYS A CA 1
ATOM 838 C C . LYS A 1 106 ? 5.584 4.305 -2.696 1.00 93.62 106 LYS A C 1
ATOM 840 O O . LYS A 1 106 ? 5.497 3.117 -2.398 1.00 93.62 106 LYS A O 1
ATOM 845 N N . GLY A 1 107 ? 4.549 5.147 -2.634 1.00 95.38 107 GLY A N 1
ATOM 846 C CA . GLY A 1 107 ? 3.187 4.710 -2.315 1.00 95.38 107 GLY A CA 1
ATOM 847 C C . GLY A 1 107 ? 2.673 3.678 -3.318 1.00 95.38 107 GLY A C 1
ATOM 848 O O . GLY A 1 107 ? 2.283 2.582 -2.922 1.00 95.38 107 GLY A O 1
ATOM 849 N N . THR A 1 108 ? 2.816 3.977 -4.610 1.00 94.00 108 THR A N 1
ATOM 850 C CA . THR A 1 108 ? 2.393 3.101 -5.709 1.00 94.00 108 THR A CA 1
ATOM 851 C C . THR A 1 108 ? 3.069 1.729 -5.668 1.00 94.00 108 THR A C 1
ATOM 853 O O . THR A 1 108 ? 2.426 0.718 -5.935 1.00 94.00 108 THR A O 1
ATOM 856 N N . LEU A 1 109 ? 4.346 1.649 -5.277 1.00 94.12 109 LEU A N 1
ATOM 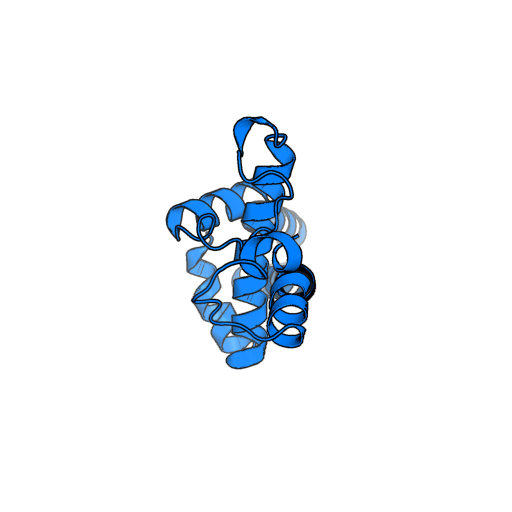857 C CA . LEU A 1 109 ? 5.035 0.361 -5.120 1.00 94.12 109 LEU A CA 1
ATOM 858 C C 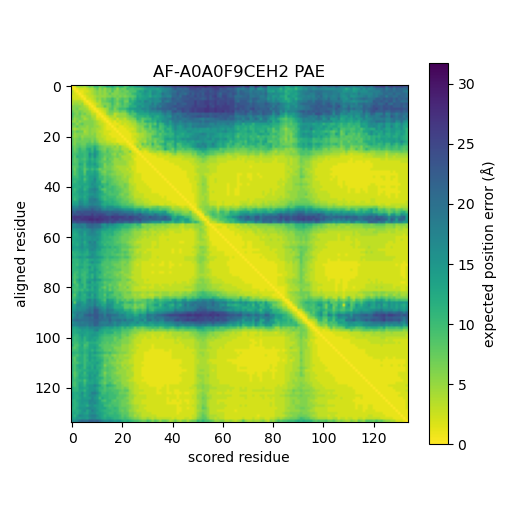.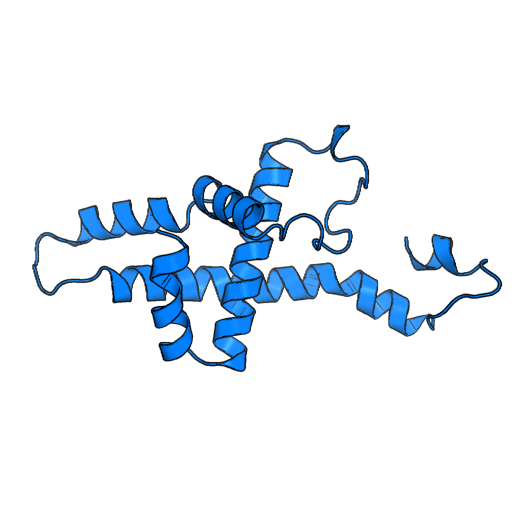 LEU A 1 109 ? 4.435 -0.491 -3.997 1.00 94.12 109 LEU A C 1
ATOM 860 O O . LEU A 1 109 ? 4.261 -1.695 -4.174 1.00 94.12 109 LEU A O 1
ATOM 864 N N . VAL A 1 110 ? 4.105 0.114 -2.853 1.00 96.88 110 VAL A N 1
ATOM 865 C CA . VAL A 1 110 ? 3.469 -0.608 -1.740 1.00 96.88 110 VAL A CA 1
ATOM 866 C C . VAL A 1 110 ? 2.067 -1.061 -2.136 1.00 96.88 110 VAL A C 1
ATOM 868 O O . VAL A 1 110 ? 1.727 -2.225 -1.934 1.00 96.88 110 VAL A O 1
ATOM 871 N N . GLU A 1 111 ? 1.279 -0.186 -2.759 1.00 97.62 111 GLU A N 1
ATOM 872 C CA . GLU A 1 111 ? -0.046 -0.527 -3.286 1.00 97.62 111 GLU A CA 1
ATOM 873 C C . GLU A 1 111 ? 0.037 -1.688 -4.281 1.00 97.62 111 GLU A C 1
ATOM 875 O O . GLU A 1 111 ? -0.718 -2.648 -4.160 1.00 97.62 111 GLU A O 1
ATOM 880 N N . ALA A 1 112 ? 1.000 -1.675 -5.207 1.00 95.88 112 ALA A N 1
ATOM 881 C CA . ALA A 1 112 ? 1.181 -2.760 -6.167 1.00 95.88 112 ALA A CA 1
ATOM 882 C C . ALA A 1 112 ? 1.445 -4.111 -5.480 1.00 95.88 112 ALA A C 1
ATOM 884 O O . ALA A 1 112 ? 0.876 -5.122 -5.891 1.00 95.88 112 ALA A O 1
ATOM 885 N N . ILE A 1 113 ? 2.237 -4.140 -4.400 1.00 96.12 113 ILE A N 1
ATOM 886 C CA . ILE A 1 113 ? 2.441 -5.355 -3.595 1.00 96.12 113 ILE A CA 1
ATOM 887 C C . ILE A 1 113 ? 1.127 -5.836 -2.973 1.00 96.12 113 ILE A C 1
ATOM 889 O O . ILE A 1 113 ? 0.826 -7.027 -3.032 1.00 96.12 113 ILE A O 1
ATOM 893 N N . TYR A 1 114 ? 0.314 -4.933 -2.425 1.00 97.56 114 TYR A N 1
ATOM 894 C CA . TYR A 1 114 ? -1.005 -5.289 -1.894 1.00 97.56 114 TYR A CA 1
ATOM 895 C C . TYR A 1 114 ? -1.969 -5.777 -2.985 1.00 97.56 114 TYR A C 1
ATOM 897 O O . TYR A 1 114 ? -2.731 -6.716 -2.749 1.00 97.56 114 TYR A O 1
ATOM 905 N N . GLY A 1 115 ? -1.886 -5.215 -4.193 1.00 97.69 115 GLY A N 1
ATOM 906 C CA . GLY A 1 115 ? -2.596 -5.710 -5.370 1.00 97.69 115 GLY A CA 1
ATOM 907 C C . GLY A 1 115 ? -2.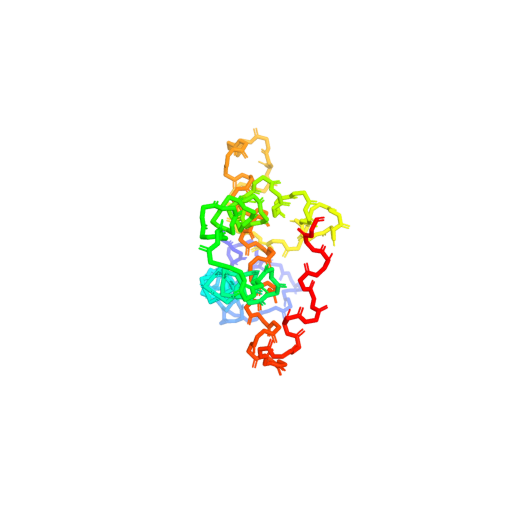200 -7.144 -5.720 1.00 97.69 115 GLY A C 1
ATOM 908 O O . GLY A 1 115 ? -3.071 -7.990 -5.912 1.00 97.69 115 GLY A O 1
ATOM 909 N N . VAL A 1 116 ? -0.898 -7.452 -5.722 1.00 96.75 116 VAL A N 1
ATOM 910 C CA . VAL A 1 116 ? -0.393 -8.821 -5.933 1.00 96.75 116 VAL A CA 1
ATOM 911 C C . VAL A 1 116 ? -0.878 -9.762 -4.833 1.00 96.75 116 VAL A C 1
ATOM 913 O O . VAL A 1 116 ? -1.392 -10.832 -5.144 1.00 96.75 116 VAL A O 1
ATOM 916 N N . ILE A 1 117 ? -0.776 -9.370 -3.558 1.00 97.50 117 ILE A N 1
ATOM 917 C CA . ILE A 1 117 ? -1.220 -10.216 -2.440 1.00 97.50 117 ILE A CA 1
ATOM 918 C C . ILE A 1 117 ? -2.700 -10.573 -2.588 1.00 97.50 117 ILE A C 1
ATOM 920 O O . ILE A 1 117 ? -3.074 -11.733 -2.429 1.00 97.50 117 ILE A O 1
ATOM 924 N N . TYR A 1 118 ? -3.538 -9.594 -2.929 1.00 98.31 118 TYR A N 1
ATOM 925 C CA . TYR A 1 118 ? -4.958 -9.827 -3.157 1.00 98.31 118 TYR A CA 1
ATOM 926 C C . TYR A 1 118 ? -5.221 -10.792 -4.317 1.00 98.31 118 TYR A C 1
ATOM 928 O O . TYR A 1 118 ? -6.034 -11.703 -4.174 1.00 98.31 118 TYR A O 1
ATOM 936 N N . LEU A 1 119 ? -4.551 -10.599 -5.454 1.00 97.38 119 LEU A N 1
ATOM 937 C CA . LEU A 1 119 ? -4.777 -11.413 -6.648 1.00 97.38 119 LEU A CA 1
ATOM 938 C C . LEU A 1 119 ? -4.274 -12.853 -6.481 1.00 97.38 119 LEU A C 1
ATOM 940 O O . LEU A 1 119 ? -4.937 -13.778 -6.944 1.00 97.38 119 LEU A O 1
ATOM 944 N N . GLU A 1 120 ? -3.142 -13.043 -5.804 1.00 97.81 120 GLU A N 1
ATOM 945 C CA . GLU A 1 120 ? -2.507 -14.355 -5.633 1.00 97.81 120 GLU A CA 1
ATOM 946 C C . GLU A 1 120 ? -3.059 -15.134 -4.431 1.00 97.81 120 GLU A C 1
ATOM 948 O O . GLU A 1 120 ? -3.226 -16.353 -4.495 1.00 97.81 120 GLU A O 1
ATOM 953 N N . PHE A 1 121 ? -3.347 -14.446 -3.323 1.00 97.31 121 PHE A N 1
ATOM 954 C CA . PHE A 1 121 ? -3.654 -15.084 -2.036 1.00 97.31 121 PHE A CA 1
ATOM 955 C C . PHE A 1 121 ? -5.055 -14.759 -1.502 1.00 97.31 121 PHE A C 1
ATOM 957 O O . PHE A 1 121 ? -5.525 -15.401 -0.562 1.00 97.31 121 PHE A O 1
ATOM 964 N N . GLY A 1 122 ? -5.761 -13.813 -2.118 1.00 97.56 122 GLY A N 1
ATOM 965 C CA . GLY A 1 122 ? -7.113 -13.435 -1.733 1.00 97.56 122 GLY A CA 1
ATOM 966 C C . GLY A 1 122 ? -7.180 -12.460 -0.557 1.00 97.56 122 GLY A C 1
ATOM 967 O O . GLY A 1 122 ? -6.188 -12.041 0.040 1.00 97.56 122 GLY A O 1
ATOM 968 N N . PHE A 1 123 ? -8.408 -12.059 -0.235 1.00 97.50 123 PHE A N 1
ATOM 969 C CA . PHE A 1 123 ? -8.665 -10.957 0.690 1.00 97.50 123 PHE A CA 1
ATOM 970 C C . PHE A 1 123 ? -8.394 -11.298 2.165 1.00 97.50 123 PHE A C 1
ATOM 972 O O . PHE A 1 123 ? -7.906 -10.447 2.908 1.00 97.50 123 PHE A O 1
ATOM 979 N N . ASP A 1 124 ? -8.653 -12.539 2.587 1.00 96.56 124 ASP A N 1
ATOM 980 C CA . ASP A 1 124 ? -8.385 -12.972 3.966 1.00 96.56 124 ASP A CA 1
ATOM 981 C C . ASP A 1 124 ? -6.888 -12.896 4.291 1.00 96.56 124 ASP A C 1
ATOM 983 O O . ASP A 1 124 ? -6.499 -12.436 5.364 1.00 96.56 124 ASP A O 1
ATOM 987 N N . GLU A 1 125 ? -6.044 -13.288 3.338 1.00 96.94 125 GLU A N 1
ATOM 988 C CA . GLU A 1 125 ? -4.588 -13.204 3.441 1.00 96.94 125 GLU A CA 1
ATOM 989 C C . GLU A 1 125 ? -4.111 -11.756 3.503 1.00 96.94 125 GLU A C 1
ATOM 991 O O . GLU A 1 125 ? -3.301 -11.412 4.364 1.00 96.94 125 GLU A O 1
ATOM 996 N N . LEU A 1 126 ? -4.689 -10.888 2.674 1.00 97.06 126 LEU A N 1
ATOM 997 C CA . LEU A 1 126 ? -4.418 -9.456 2.701 1.00 97.06 126 LEU A CA 1
ATOM 998 C C . LEU A 1 126 ? -4.768 -8.816 4.055 1.00 97.06 126 LEU A C 1
ATOM 1000 O O . LEU A 1 126 ? -4.003 -8.008 4.574 1.00 97.06 126 LEU A O 1
ATOM 1004 N N . ILE A 1 127 ? -5.886 -9.193 4.684 1.00 96.69 127 ILE A N 1
ATOM 1005 C CA . ILE A 1 127 ? -6.238 -8.681 6.021 1.00 96.69 127 ILE A CA 1
ATOM 1006 C C . ILE A 1 127 ? -5.152 -9.019 7.050 1.00 96.69 127 ILE A C 1
ATOM 1008 O O . ILE A 1 127 ? -4.829 -8.189 7.904 1.00 96.69 127 ILE A O 1
ATOM 1012 N N . ARG A 1 128 ? -4.546 -10.213 6.965 1.00 95.88 128 ARG A N 1
ATOM 1013 C CA . ARG A 1 128 ? -3.483 -10.632 7.894 1.00 95.88 128 ARG A CA 1
ATOM 1014 C C . ARG A 1 128 ? -2.226 -9.768 7.786 1.00 95.88 128 ARG A C 1
ATOM 1016 O O . ARG A 1 128 ? -1.457 -9.733 8.746 1.00 95.88 128 ARG A O 1
ATOM 1023 N N . THR A 1 129 ? -2.021 -9.062 6.672 1.00 96.00 129 THR A N 1
ATOM 1024 C CA . THR A 1 129 ? -0.850 -8.198 6.468 1.00 96.00 129 THR A CA 1
ATOM 1025 C C . THR A 1 129 ? -1.071 -6.751 6.908 1.00 96.00 129 THR A C 1
ATOM 1027 O O . THR A 1 129 ? -0.091 -6.035 7.088 1.00 96.00 129 THR A O 1
ATOM 1030 N N . ILE A 1 130 ? -2.307 -6.314 7.179 1.00 95.12 130 ILE A N 1
ATOM 1031 C CA . ILE A 1 130 ? -2.613 -4.928 7.590 1.00 95.12 130 ILE A CA 1
ATOM 1032 C C . ILE A 1 130 ? -1.836 -4.434 8.820 1.00 95.12 130 ILE A C 1
ATOM 1034 O O . ILE A 1 130 ? -1.438 -3.268 8.826 1.00 95.12 130 ILE A O 1
ATOM 1038 N N . PRO A 1 131 ? -1.536 -5.253 9.846 1.00 94.56 131 PRO A N 1
ATOM 1039 C CA . PRO A 1 131 ? -0.682 -4.813 10.949 1.00 94.56 131 PRO A CA 1
ATOM 1040 C C . PRO A 1 131 ? 0.729 -4.366 10.530 1.00 94.56 131 PRO A C 1
ATOM 1042 O O . PRO A 1 131 ? 1.379 -3.661 11.293 1.00 94.56 131 PRO A O 1
ATOM 1045 N N . LEU A 1 132 ? 1.208 -4.750 9.340 1.00 93.31 132 LEU A N 1
ATOM 1046 C CA . LEU A 1 132 ? 2.538 -4.386 8.837 1.00 93.31 132 LEU A CA 1
ATOM 1047 C C . LEU A 1 132 ? 2.632 -2.936 8.339 1.00 93.31 132 LEU A C 1
ATOM 1049 O O . LEU A 1 132 ? 3.735 -2.481 8.057 1.00 93.31 132 LEU A O 1
ATOM 1053 N N . ILE A 1 133 ? 1.504 -2.231 8.200 1.00 91.38 133 ILE A N 1
ATOM 1054 C CA . ILE A 1 133 ? 1.453 -0.847 7.694 1.00 91.38 133 ILE A CA 1
ATOM 1055 C C . ILE A 1 133 ? 0.906 0.155 8.720 1.00 91.38 133 ILE A C 1
ATOM 1057 O O . ILE A 1 133 ? 0.610 1.296 8.358 1.00 91.38 133 ILE A O 1
ATOM 1061 N N . GLN A 1 134 ? 0.727 -0.287 9.972 1.00 86.00 134 GLN A N 1
ATOM 1062 C CA . GLN A 1 134 ? 0.209 0.513 11.089 1.00 86.00 134 GLN A CA 1
ATOM 1063 C C . GLN A 1 134 ? 1.247 1.425 11.745 1.00 86.00 134 GLN A C 1
ATOM 1065 O O . GLN A 1 134 ? 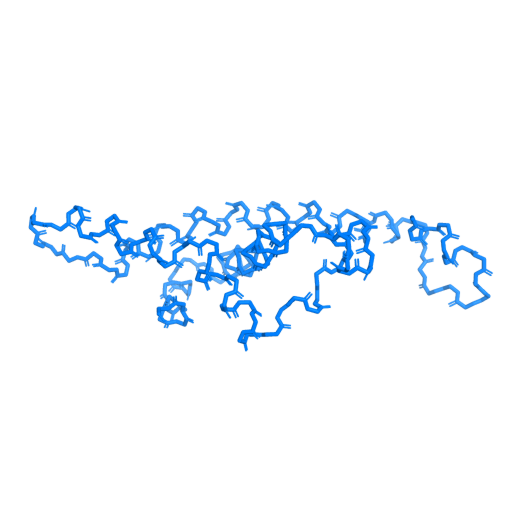2.443 1.065 11.781 1.00 86.00 134 GLN A O 1
#

Mean predicted aligned error: 7.56 Å

Nearest PDB structures (foldseek):
  3rv0-assembly2_D  TM=6.064E-01  e=1.028E-01  Vanderwaltozyma polyspora DSM 70294
  3rv0-assembly2_C  TM=5.895E-01  e=3.732E-01  Vanderwaltozyma polyspora DSM 70294
  4f3e-assembly2_B  TM=3.842E-01  e=4.236E+00  Thermus thermophilus HB8

Sequence (134 aa):
DMEKHFNFQKNNPFKVDEYKELASSGDAADVLALIGDAVLDLSVVQTLWDSSLTTVGRLTKKRAGLVANDNLAKICDEWNLYEFRLNRLNDPSEKNAKPKTILHEKGTLVEAIYGVIYLEFGFDELIRTIPLIQ

Organism: NCBI:txid412755

InterPro domains:
  IPR000999 Ribonuclease III domain [PF00636] (31-121)
  IPR000999 Ribonuclease III domain [PS50142] (32-122)
  IPR000999 Ribonuclease III domain [SM00535] (18-134)
  IPR000999 Ribonuclease III domain [cd00593] (32-130)
  IPR036389 Ribonuclease III, endonuclease domain superfamily [G3DSA:1.10.1520.10] (4-131)
  IPR036389 Ribonuclease III, endonuclease domain superfamily [SSF69065] (30-129)